Protein AF-A0A7S0BS49-F1 (afdb_monomer_lite)

Radius of gyration: 16.22 Å; chains: 1; bounding box: 36×23×52 Å

Foldseek 3Di:
DVVLLVVLLVCCLPQPPPNPVCLLVQLLCLLVVPDPVSVVSSVSNLVSNCVSQVPPDPDVPDDPSVVSVVVSCVRCVVSVVVVVVVVVVVVVVVVVVVD

Sequence (99 aa):
RPQIAETIKAVVIVDFPERWPGLLQMIVNNLQSGDDSRLRAALIALRVVAKVYEFKMEKDGDVNPRAALNHVVEQVFPKILELNNALEQKLVETRGMDD

Secondary structure (DSSP, 8-state):
-HHHHHHHHHHHHHHTTTT-THHHHHHHHHHTSS-HHHHHHHHHHHHHHHHHHTT----TTS--HHHHHHHHHHHHHHHHHHHHHHHHHHHHHHHTT--

InterPro domains:
  IPR011989 Armadillo-like helical [G3DSA:1.25.10.10] (1-98)
  IPR016024 Armadillo-type fold [SSF48371] (1-83)

Organism: NCBI:txid101924

pLDDT: mean 87.19, std 11.72, range [45.66, 96.06]

Structure (mmCIF, N/CA/C/O backbone):
data_AF-A0A7S0BS49-F1
#
_entry.id   AF-A0A7S0BS49-F1
#
loop_
_atom_site.group_PDB
_atom_site.id
_atom_site.type_symbol
_atom_site.label_atom_id
_atom_site.label_alt_id
_atom_site.label_comp_id
_atom_site.label_asym_id
_atom_site.label_entity_id
_atom_site.label_seq_id
_atom_site.pdbx_PDB_ins_code
_atom_site.Cartn_x
_atom_site.Cartn_y
_atom_site.Cartn_z
_atom_site.occupancy
_atom_site.B_iso_or_equiv
_atom_site.auth_seq_id
_atom_site.auth_comp_id
_atom_site.auth_asym_id
_atom_site.auth_atom_id
_atom_site.pdbx_PDB_model_num
ATOM 1 N N . ARG A 1 1 ? 4.880 -9.127 11.207 1.00 59.81 1 ARG A N 1
ATOM 2 C CA . ARG A 1 1 ? 4.704 -9.677 9.837 1.00 59.81 1 ARG A CA 1
ATOM 3 C C . ARG A 1 1 ? 5.882 -9.303 8.901 1.00 59.81 1 ARG A C 1
ATOM 5 O O . ARG A 1 1 ? 5.623 -8.860 7.787 1.00 59.81 1 ARG A O 1
ATOM 12 N N . PRO A 1 2 ? 7.161 -9.447 9.310 1.00 79.94 2 PRO A N 1
ATOM 13 C CA . PRO A 1 2 ? 8.295 -9.007 8.486 1.00 79.94 2 PRO A CA 1
ATOM 14 C C . PRO A 1 2 ? 8.494 -9.859 7.226 1.00 79.94 2 PRO A C 1
ATOM 16 O O . PRO A 1 2 ? 8.788 -9.309 6.175 1.00 79.94 2 PRO A O 1
ATOM 19 N N . GLN A 1 3 ? 8.242 -11.169 7.294 1.00 87.25 3 GLN A N 1
ATOM 20 C CA . GLN A 1 3 ? 8.412 -12.075 6.153 1.00 87.25 3 GLN A CA 1
ATOM 21 C C . GLN A 1 3 ? 7.477 -11.704 4.997 1.00 87.25 3 GLN A C 1
ATOM 23 O O . GLN A 1 3 ? 7.917 -11.613 3.862 1.00 87.25 3 GLN A O 1
ATOM 28 N N . ILE A 1 4 ? 6.208 -11.404 5.301 1.00 85.38 4 ILE A N 1
ATOM 29 C CA . ILE A 1 4 ? 5.221 -10.971 4.299 1.00 85.38 4 ILE A CA 1
ATOM 30 C C . ILE A 1 4 ? 5.659 -9.664 3.633 1.00 85.38 4 ILE A C 1
ATOM 32 O O . ILE A 1 4 ? 5.582 -9.549 2.416 1.00 85.38 4 ILE A O 1
ATOM 36 N N . ALA A 1 5 ? 6.130 -8.688 4.415 1.00 89.31 5 ALA A N 1
ATOM 37 C CA . ALA A 1 5 ? 6.613 -7.426 3.861 1.00 89.31 5 ALA A CA 1
ATOM 38 C C . ALA A 1 5 ? 7.800 -7.649 2.910 1.00 89.31 5 ALA A C 1
ATOM 40 O O . ALA A 1 5 ? 7.840 -7.049 1.840 1.00 89.31 5 ALA A O 1
ATOM 41 N N . GLU A 1 6 ? 8.711 -8.557 3.260 1.00 91.25 6 GLU A N 1
ATOM 42 C CA . GLU A 1 6 ? 9.899 -8.833 2.453 1.00 91.25 6 GLU A CA 1
ATOM 43 C C . GLU A 1 6 ? 9.591 -9.651 1.197 1.00 91.25 6 GLU A C 1
ATOM 45 O O . GLU A 1 6 ? 10.145 -9.374 0.133 1.00 91.25 6 GLU A O 1
ATOM 50 N N . THR A 1 7 ? 8.627 -10.572 1.268 1.00 91.56 7 THR A N 1
ATOM 51 C CA . THR A 1 7 ? 8.080 -11.237 0.080 1.00 91.56 7 THR A CA 1
ATOM 52 C C . THR A 1 7 ? 7.417 -10.228 -0.856 1.00 91.56 7 THR A C 1
ATOM 54 O O . THR A 1 7 ? 7.724 -10.214 -2.044 1.00 91.56 7 THR A O 1
ATOM 57 N N . ILE A 1 8 ? 6.556 -9.341 -0.339 1.00 91.69 8 ILE A N 1
ATOM 58 C CA . ILE A 1 8 ? 5.909 -8.297 -1.153 1.00 91.69 8 ILE A CA 1
ATOM 59 C C . ILE A 1 8 ? 6.964 -7.389 -1.786 1.00 91.69 8 ILE A C 1
ATOM 61 O O . ILE A 1 8 ? 6.860 -7.058 -2.960 1.00 91.69 8 ILE A O 1
ATOM 65 N N . LYS A 1 9 ? 8.003 -7.017 -1.036 1.00 93.56 9 LYS A N 1
ATOM 66 C CA . LYS A 1 9 ? 9.091 -6.165 -1.523 1.00 93.56 9 LYS A CA 1
ATOM 67 C C . LYS A 1 9 ? 9.814 -6.784 -2.712 1.00 93.56 9 LYS A C 1
ATOM 69 O O . LYS A 1 9 ? 10.049 -6.078 -3.688 1.00 93.56 9 LYS A O 1
ATOM 74 N N . ALA A 1 10 ? 10.133 -8.077 -2.648 1.00 93.44 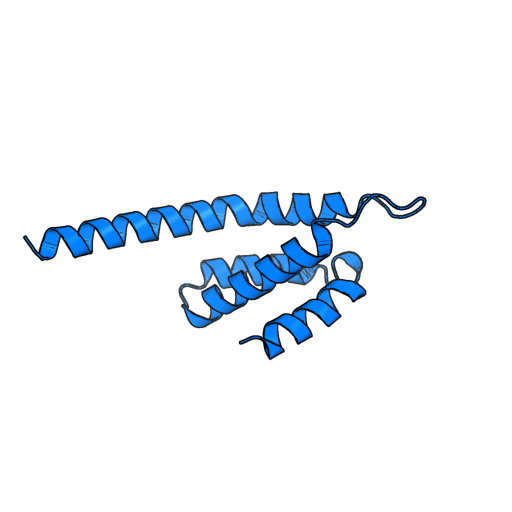10 ALA A N 1
ATOM 75 C CA . ALA A 1 10 ? 10.767 -8.780 -3.760 1.00 93.44 10 ALA A CA 1
ATOM 76 C C . ALA A 1 10 ? 9.912 -8.709 -5.035 1.00 93.44 10 ALA A C 1
ATOM 78 O O . ALA A 1 10 ? 10.435 -8.389 -6.098 1.00 93.44 10 ALA A O 1
ATOM 79 N N . VAL A 1 11 ? 8.597 -8.917 -4.912 1.00 91.56 11 VAL A N 1
ATOM 80 C CA . VAL A 1 11 ? 7.674 -8.846 -6.05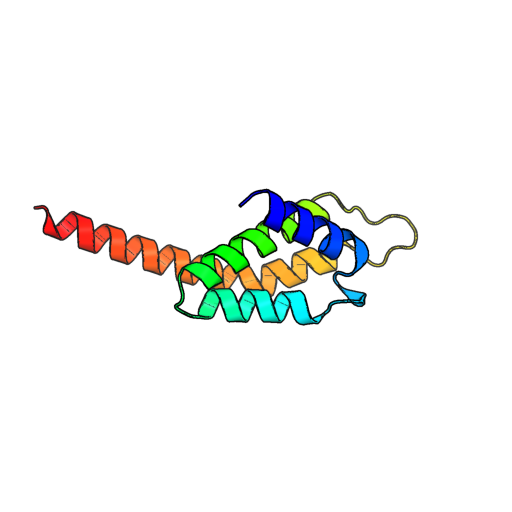5 1.00 91.56 11 VAL A CA 1
ATOM 81 C C . VAL A 1 11 ? 7.522 -7.409 -6.568 1.00 91.56 11 VAL A C 1
ATOM 83 O O . VAL A 1 11 ? 7.623 -7.165 -7.763 1.00 91.56 11 VAL A O 1
ATOM 86 N N . VAL A 1 12 ? 7.358 -6.425 -5.679 1.00 92.38 12 VAL A N 1
ATOM 87 C CA . VAL A 1 12 ? 7.223 -5.002 -6.048 1.00 92.38 12 VAL A CA 1
ATOM 88 C C . VAL A 1 12 ? 8.455 -4.479 -6.790 1.00 92.38 12 VAL A C 1
ATOM 90 O O . VAL A 1 12 ? 8.314 -3.661 -7.691 1.00 92.38 12 VAL A O 1
ATOM 93 N N . ILE A 1 13 ? 9.661 -4.931 -6.435 1.00 91.06 13 ILE A N 1
ATOM 94 C CA . ILE A 1 13 ? 10.894 -4.513 -7.119 1.00 91.06 13 ILE A CA 1
ATOM 95 C C . ILE A 1 13 ? 10.911 -4.959 -8.586 1.00 91.06 13 ILE A C 1
ATOM 97 O O . ILE A 1 13 ? 11.445 -4.226 -9.418 1.00 91.06 13 ILE A O 1
ATOM 101 N N . VAL A 1 14 ? 10.368 -6.144 -8.879 1.00 90.50 14 VAL A N 1
ATOM 102 C CA . VAL A 1 14 ? 10.495 -6.810 -10.184 1.00 90.50 14 VAL A CA 1
ATOM 103 C C . VAL A 1 14 ? 9.281 -6.573 -11.079 1.00 90.50 14 VAL A C 1
ATOM 105 O O . VAL A 1 14 ? 9.445 -6.397 -12.285 1.00 90.50 14 VAL A O 1
ATOM 108 N N . ASP A 1 15 ? 8.077 -6.578 -10.504 1.00 91.50 15 ASP A N 1
ATOM 109 C CA . ASP A 1 15 ? 6.839 -6.677 -11.277 1.00 91.50 15 ASP A CA 1
ATOM 110 C C . ASP A 1 15 ? 5.986 -5.406 -11.263 1.00 91.50 15 ASP A C 1
ATOM 112 O O . ASP A 1 15 ? 5.172 -5.203 -12.162 1.00 91.50 15 ASP A O 1
ATOM 116 N N . PHE A 1 16 ? 6.136 -4.528 -10.274 1.00 90.12 16 PHE A N 1
ATOM 117 C CA . PHE A 1 16 ? 5.376 -3.280 -10.239 1.00 90.12 16 PHE A CA 1
ATOM 118 C C . PHE A 1 16 ? 6.135 -2.159 -10.985 1.00 90.12 16 PHE A C 1
ATOM 120 O O . PHE A 1 16 ? 7.360 -2.113 -10.890 1.00 90.12 16 PHE A O 1
ATOM 127 N N . PRO A 1 17 ? 5.446 -1.215 -11.655 1.00 89.44 17 PRO A N 1
ATOM 128 C CA . PRO A 1 17 ? 4.017 -1.226 -11.982 1.00 89.44 17 PRO A CA 1
ATOM 129 C C . PRO A 1 17 ? 3.635 -1.999 -13.257 1.00 89.44 17 PRO A C 1
ATOM 131 O O . PRO A 1 17 ? 2.468 -2.354 -13.400 1.00 89.44 17 PRO A O 1
ATOM 134 N N . GLU A 1 18 ? 4.560 -2.279 -14.176 1.00 89.00 18 GLU A N 1
ATOM 135 C CA . GLU A 1 18 ? 4.220 -2.705 -15.544 1.00 89.00 18 GLU A CA 1
ATOM 136 C C . GLU A 1 18 ? 3.697 -4.143 -15.628 1.00 89.00 18 GLU A C 1
ATOM 138 O O . GLU A 1 18 ? 2.762 -4.422 -16.378 1.00 89.00 18 GLU A O 1
ATOM 143 N N . ARG A 1 19 ? 4.295 -5.074 -14.876 1.00 90.25 19 ARG A N 1
ATOM 144 C CA . ARG A 1 19 ? 3.927 -6.502 -14.916 1.00 90.25 19 ARG A CA 1
ATOM 145 C C . ARG A 1 19 ? 2.811 -6.843 -13.937 1.00 90.25 19 ARG A C 1
ATOM 147 O O . ARG A 1 19 ? 2.114 -7.836 -14.126 1.00 90.25 19 ARG A O 1
ATOM 154 N N . TRP A 1 20 ? 2.604 -6.006 -12.923 1.00 91.38 20 TRP A N 1
ATOM 155 C CA . TRP A 1 20 ? 1.525 -6.147 -11.954 1.00 91.38 20 TRP A CA 1
ATOM 156 C C . TRP A 1 20 ? 0.724 -4.848 -11.757 1.00 91.38 20 TRP A C 1
ATOM 158 O O . TRP A 1 20 ? 0.652 -4.311 -10.647 1.00 91.38 20 TRP A O 1
ATOM 168 N N . PRO A 1 21 ? 0.035 -4.365 -12.806 1.00 89.44 21 PRO A N 1
ATOM 169 C CA . PRO A 1 21 ? -0.722 -3.112 -12.745 1.00 89.44 21 PRO A CA 1
ATOM 170 C C . PRO A 1 21 ? -1.893 -3.169 -11.750 1.00 89.44 21 PRO A C 1
ATOM 172 O O . PRO A 1 21 ? -2.285 -2.159 -11.169 1.00 89.44 21 PRO A O 1
ATOM 175 N N . GLY A 1 22 ? -2.436 -4.365 -11.495 1.00 94.19 22 GLY A N 1
ATOM 176 C CA . GLY A 1 22 ? -3.554 -4.568 -10.569 1.00 94.19 22 GLY A CA 1
ATOM 177 C C . GLY A 1 22 ? -3.218 -4.361 -9.087 1.00 94.19 22 GLY A C 1
ATOM 178 O O . GLY A 1 22 ? -4.140 -4.260 -8.277 1.00 94.19 22 GLY A O 1
ATOM 179 N N . LEU A 1 23 ? -1.935 -4.277 -8.711 1.00 93.81 23 LEU A N 1
ATOM 180 C CA . LEU A 1 23 ? -1.527 -4.155 -7.308 1.00 93.81 23 LEU A CA 1
ATOM 181 C C . LEU A 1 23 ? -2.135 -2.916 -6.634 1.00 93.81 23 LEU A C 1
ATOM 183 O O . LEU A 1 23 ? -2.642 -3.015 -5.516 1.00 93.81 23 LEU A O 1
ATOM 187 N N . LEU A 1 24 ? -2.131 -1.764 -7.313 1.00 94.81 24 LEU A N 1
ATOM 188 C CA . LEU A 1 24 ? -2.688 -0.524 -6.763 1.00 94.81 24 LEU A CA 1
ATOM 189 C C . LEU A 1 24 ? -4.192 -0.656 -6.498 1.00 94.81 24 LEU A C 1
ATOM 191 O O . LEU A 1 24 ? -4.652 -0.350 -5.399 1.00 94.81 24 LEU A O 1
ATOM 195 N N . GLN A 1 25 ? -4.948 -1.198 -7.455 1.00 95.56 25 GLN A N 1
ATOM 196 C CA . GLN A 1 25 ? -6.382 -1.421 -7.275 1.00 95.56 25 GLN A CA 1
ATOM 197 C C . GLN A 1 25 ? -6.664 -2.381 -6.110 1.00 95.56 25 GLN A C 1
ATOM 199 O O . GLN A 1 25 ? -7.588 -2.157 -5.329 1.00 95.56 25 GLN A O 1
ATOM 204 N N . MET A 1 26 ? -5.853 -3.430 -5.945 1.00 95.94 26 MET A N 1
ATOM 205 C CA . MET A 1 26 ? -5.979 -4.351 -4.811 1.00 95.94 26 MET A CA 1
ATOM 206 C C . MET A 1 26 ? -5.709 -3.662 -3.469 1.00 95.94 26 MET A C 1
ATOM 208 O O . MET A 1 26 ? -6.418 -3.930 -2.498 1.00 95.94 26 MET A O 1
ATOM 212 N N . ILE A 1 27 ? -4.707 -2.779 -3.401 1.00 96.06 27 ILE A N 1
ATOM 213 C CA . ILE A 1 27 ? -4.425 -1.977 -2.203 1.00 96.06 27 ILE A CA 1
ATOM 214 C C . ILE A 1 27 ? -5.639 -1.104 -1.871 1.00 96.06 27 ILE A C 1
ATOM 216 O O . ILE A 1 27 ? -6.122 -1.167 -0.742 1.00 96.06 27 ILE A O 1
ATOM 220 N N . VAL A 1 28 ? -6.174 -0.363 -2.847 1.00 95.75 28 VAL A N 1
ATOM 221 C CA . VAL A 1 28 ? -7.352 0.505 -2.662 1.00 95.75 28 VAL A CA 1
ATOM 222 C C . VAL A 1 28 ? -8.560 -0.294 -2.163 1.00 95.75 28 VAL A C 1
ATOM 224 O O . VAL A 1 28 ? -9.142 0.051 -1.135 1.00 95.75 28 VAL A O 1
ATOM 227 N N . ASN A 1 29 ? -8.879 -1.416 -2.812 1.00 96.00 29 ASN A N 1
ATOM 228 C CA . ASN A 1 29 ? -10.005 -2.266 -2.416 1.00 96.00 29 ASN A CA 1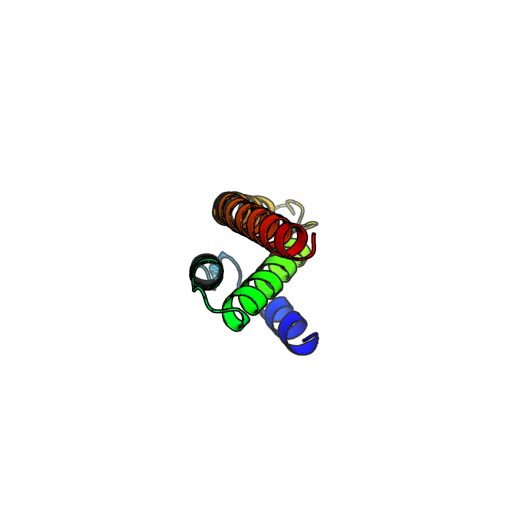
ATOM 229 C C . ASN A 1 29 ? -9.850 -2.797 -0.982 1.00 96.00 29 ASN A C 1
ATOM 231 O O . ASN A 1 29 ? -10.820 -2.871 -0.230 1.00 96.00 29 ASN A O 1
ATOM 235 N N . ASN A 1 30 ? -8.630 -3.164 -0.582 1.00 96.06 30 ASN A N 1
ATOM 236 C CA . ASN A 1 30 ? -8.373 -3.675 0.761 1.00 96.06 30 ASN A CA 1
ATOM 237 C C . ASN A 1 30 ? -8.422 -2.576 1.834 1.00 96.06 30 ASN A C 1
ATOM 239 O O . ASN A 1 30 ? -8.885 -2.856 2.941 1.00 96.06 30 ASN A O 1
ATOM 243 N N . LEU A 1 31 ? -8.017 -1.338 1.521 1.00 95.12 31 LEU A N 1
ATOM 244 C CA . LEU A 1 31 ? -8.179 -0.189 2.426 1.00 95.12 31 LEU A CA 1
ATOM 245 C C . LEU A 1 31 ? -9.654 0.094 2.730 1.00 95.12 31 LEU A C 1
ATOM 247 O O . LEU A 1 31 ? -9.992 0.454 3.852 1.00 95.12 31 LEU A O 1
ATOM 251 N N . GLN A 1 32 ? -10.530 -0.106 1.746 1.00 93.12 32 GLN A N 1
ATOM 252 C CA . GLN A 1 32 ? -11.970 0.150 1.858 1.00 93.12 32 GLN A CA 1
ATOM 253 C C . GLN A 1 32 ? -12.784 -1.080 2.285 1.00 93.12 32 GLN A C 1
ATOM 255 O O . GLN A 1 32 ? -14.007 -1.024 2.347 1.00 93.12 32 GLN A O 1
ATOM 260 N N . SER A 1 33 ? -12.126 -2.203 2.571 1.00 93.19 33 SER A N 1
ATOM 261 C CA . SER A 1 33 ? -12.806 -3.487 2.771 1.00 93.19 33 SER A CA 1
ATOM 262 C C . SER A 1 33 ? -13.638 -3.592 4.054 1.00 93.19 33 SER A C 1
ATOM 264 O O . SER A 1 33 ? -14.421 -4.530 4.176 1.00 93.19 33 SER A O 1
ATOM 266 N N . GLY A 1 34 ? -13.439 -2.693 5.024 1.00 89.12 34 GLY A N 1
ATOM 267 C CA . GLY A 1 34 ? -14.050 -2.785 6.356 1.00 89.12 34 GLY A CA 1
ATOM 268 C C . GLY A 1 34 ? -13.511 -3.930 7.227 1.00 89.12 34 GLY A C 1
ATOM 269 O O . GLY A 1 34 ? -13.968 -4.096 8.353 1.00 89.12 34 GLY A O 1
ATOM 270 N N . ASP A 1 35 ? -12.540 -4.706 6.734 1.00 94.31 35 ASP A N 1
ATOM 271 C CA . ASP A 1 35 ? -11.886 -5.794 7.462 1.00 94.31 35 ASP A CA 1
ATOM 272 C C . ASP A 1 35 ? -10.499 -5.353 7.948 1.00 94.31 35 ASP A C 1
ATOM 274 O O . ASP A 1 35 ? -9.617 -5.013 7.154 1.00 94.31 35 ASP A O 1
ATOM 278 N N . ASP A 1 36 ? -10.272 -5.405 9.260 1.00 91.88 36 ASP A N 1
ATOM 279 C CA . ASP A 1 36 ? -9.019 -4.953 9.866 1.00 91.88 36 ASP A CA 1
ATOM 280 C C . ASP A 1 36 ? -7.777 -5.709 9.365 1.00 91.88 36 ASP A C 1
ATOM 282 O O . ASP A 1 36 ? -6.666 -5.167 9.336 1.00 91.88 36 ASP A O 1
ATOM 286 N N . SER A 1 37 ? -7.909 -6.994 9.024 1.00 93.62 37 SER A N 1
ATOM 287 C CA . SER A 1 37 ? -6.781 -7.798 8.549 1.00 93.62 37 SER A CA 1
ATOM 288 C C . SER A 1 37 ? -6.374 -7.388 7.137 1.00 93.62 37 SER A C 1
ATOM 290 O O . SER A 1 37 ? -5.174 -7.248 6.864 1.00 93.62 37 SER A O 1
ATOM 292 N N . ARG A 1 38 ? -7.361 -7.142 6.268 1.00 95.19 38 ARG A N 1
ATOM 293 C CA . ARG A 1 38 ? -7.181 -6.627 4.906 1.00 95.19 38 ARG A CA 1
ATOM 294 C C . ARG A 1 38 ? -6.672 -5.193 4.913 1.00 95.19 38 ARG A C 1
ATOM 296 O O . ARG A 1 38 ? -5.714 -4.909 4.197 1.00 95.19 38 ARG A O 1
ATOM 303 N N . LEU A 1 39 ? -7.206 -4.337 5.783 1.00 94.62 39 LEU A N 1
ATOM 304 C CA . LEU A 1 39 ? -6.701 -2.982 5.999 1.00 94.62 39 LEU A CA 1
ATOM 305 C C . LEU A 1 39 ? -5.214 -3.011 6.381 1.00 94.62 39 LEU A C 1
ATOM 307 O O . LEU A 1 39 ? -4.382 -2.374 5.735 1.00 94.62 39 LEU A O 1
ATOM 311 N N . ARG A 1 40 ? -4.842 -3.826 7.379 1.00 93.38 40 ARG A N 1
ATOM 312 C CA . ARG A 1 40 ? -3.436 -3.995 7.788 1.00 93.38 40 ARG A CA 1
ATOM 313 C C . ARG A 1 40 ? -2.555 -4.519 6.655 1.00 93.38 40 ARG A C 1
ATOM 315 O O . ARG A 1 40 ? -1.421 -4.066 6.513 1.00 93.38 40 ARG A O 1
ATOM 322 N N . ALA A 1 41 ? -3.040 -5.471 5.859 1.00 94.50 41 ALA A N 1
ATOM 323 C CA . ALA A 1 41 ? -2.299 -5.990 4.711 1.00 94.50 41 ALA A CA 1
ATOM 324 C C . ALA A 1 41 ? -2.066 -4.908 3.643 1.00 94.50 41 ALA A C 1
ATOM 326 O O . ALA A 1 41 ? -0.943 -4.775 3.155 1.00 94.50 41 ALA A O 1
ATOM 327 N N . ALA A 1 42 ? -3.085 -4.099 3.342 1.00 95.50 42 ALA A N 1
ATOM 328 C CA . ALA A 1 42 ? -2.987 -2.989 2.400 1.00 95.50 42 ALA A CA 1
ATOM 329 C C . ALA A 1 42 ? -1.973 -1.936 2.856 1.00 95.50 42 ALA A C 1
ATOM 331 O O . ALA A 1 42 ? -1.126 -1.523 2.070 1.00 95.50 42 ALA A O 1
ATOM 332 N N . LEU A 1 43 ? -1.997 -1.561 4.139 1.00 95.19 43 LEU A N 1
ATOM 333 C CA . LEU A 1 43 ? -1.046 -0.604 4.711 1.00 95.19 43 LEU A CA 1
ATOM 334 C C . LEU A 1 43 ? 0.400 -1.127 4.670 1.00 95.19 43 LEU A C 1
ATOM 336 O O . LEU A 1 43 ? 1.323 -0.367 4.375 1.00 95.19 43 LEU A O 1
ATOM 340 N N . ILE A 1 44 ? 0.613 -2.427 4.913 1.00 95.38 44 ILE A N 1
ATOM 341 C CA . ILE A 1 44 ? 1.939 -3.052 4.771 1.00 95.38 44 ILE A CA 1
ATOM 342 C C . ILE A 1 44 ? 2.411 -2.990 3.315 1.00 95.38 44 ILE A C 1
ATOM 344 O O . ILE A 1 44 ? 3.540 -2.567 3.068 1.00 95.38 44 ILE A O 1
ATOM 348 N N . ALA A 1 45 ? 1.563 -3.384 2.361 1.00 95.62 45 ALA A N 1
ATOM 349 C CA . ALA A 1 45 ? 1.902 -3.358 0.941 1.00 95.62 45 ALA A CA 1
ATOM 350 C C . ALA A 1 45 ? 2.205 -1.931 0.459 1.00 95.62 45 ALA A C 1
ATOM 352 O O . ALA A 1 45 ? 3.228 -1.704 -0.182 1.00 95.62 45 ALA A O 1
ATOM 353 N N . LEU A 1 46 ? 1.379 -0.958 0.849 1.00 95.75 46 LEU A N 1
ATOM 354 C CA . LEU A 1 46 ? 1.581 0.450 0.526 1.00 95.75 46 LEU A CA 1
ATOM 355 C C . LEU A 1 46 ? 2.907 0.983 1.078 1.00 95.75 46 LEU A C 1
ATOM 357 O O . LEU A 1 46 ? 3.656 1.637 0.355 1.00 95.75 46 LEU A O 1
ATOM 361 N N . ARG A 1 47 ? 3.240 0.664 2.336 1.00 95.00 47 ARG A N 1
ATOM 362 C CA . ARG A 1 47 ? 4.529 1.038 2.936 1.00 95.00 47 ARG A CA 1
ATOM 363 C C . ARG A 1 47 ? 5.703 0.454 2.153 1.00 95.00 47 ARG A C 1
ATOM 365 O O . ARG A 1 47 ? 6.714 1.130 1.983 1.00 95.00 47 ARG A O 1
ATOM 372 N N . VAL A 1 48 ? 5.589 -0.795 1.707 1.00 94.94 48 VAL A N 1
ATOM 373 C CA . VAL A 1 48 ? 6.624 -1.449 0.896 1.00 94.94 48 VAL A CA 1
ATOM 374 C C . VAL A 1 48 ? 6.784 -0.746 -0.452 1.00 94.94 48 VAL A C 1
ATOM 376 O O . VAL A 1 48 ? 7.912 -0.422 -0.811 1.00 94.94 48 VAL A O 1
ATOM 379 N N . VAL A 1 49 ? 5.685 -0.446 -1.153 1.00 94.00 49 VAL A N 1
ATOM 380 C CA . VAL A 1 49 ? 5.715 0.310 -2.419 1.00 94.00 49 VAL A CA 1
ATOM 381 C C . VAL A 1 49 ? 6.383 1.666 -2.219 1.00 94.00 49 VAL A C 1
ATOM 383 O O . VAL A 1 49 ? 7.343 1.979 -2.919 1.00 94.00 49 VAL A O 1
ATOM 386 N N . ALA A 1 50 ? 5.964 2.431 -1.209 1.00 92.88 50 ALA A N 1
ATOM 387 C CA . ALA A 1 50 ? 6.581 3.716 -0.898 1.00 92.88 50 ALA A CA 1
ATOM 388 C C . ALA A 1 50 ? 8.093 3.575 -0.666 1.00 92.88 50 ALA A C 1
ATOM 390 O O . ALA A 1 50 ? 8.872 4.310 -1.262 1.00 92.88 50 ALA A O 1
ATOM 391 N N . LYS A 1 51 ? 8.525 2.579 0.119 1.00 92.31 51 LYS A N 1
ATOM 392 C CA . LYS A 1 51 ? 9.947 2.359 0.423 1.00 92.31 51 LYS A CA 1
ATOM 393 C C . LYS A 1 51 ? 10.770 1.934 -0.794 1.00 92.31 51 LYS A C 1
ATOM 395 O O . LYS A 1 51 ? 11.917 2.339 -0.920 1.00 92.31 51 LYS A O 1
ATOM 400 N N . VAL A 1 52 ? 10.209 1.120 -1.689 1.00 91.50 52 VAL A N 1
ATOM 401 C CA . VAL A 1 52 ? 10.909 0.688 -2.911 1.00 91.50 52 VAL A CA 1
ATOM 402 C C . VAL A 1 52 ? 11.101 1.855 -3.881 1.00 91.50 52 VAL A C 1
ATOM 404 O O . VAL A 1 52 ? 12.114 1.897 -4.576 1.00 91.50 52 VAL A O 1
ATOM 407 N N . TYR A 1 53 ? 10.157 2.798 -3.928 1.00 89.38 53 TYR A N 1
ATOM 408 C CA . TYR A 1 53 ? 10.156 3.888 -4.906 1.00 89.38 53 TYR A CA 1
ATOM 409 C C . TYR A 1 53 ? 10.656 5.235 -4.363 1.00 89.38 53 TYR A C 1
ATOM 411 O O . TYR A 1 53 ? 10.938 6.119 -5.167 1.00 89.38 53 TYR A O 1
ATOM 419 N N . GLU A 1 54 ? 10.829 5.402 -3.044 1.00 85.81 54 GLU A N 1
ATOM 420 C CA . GLU A 1 54 ? 11.213 6.685 -2.418 1.00 85.81 54 GLU A CA 1
ATOM 421 C C . GLU A 1 54 ? 12.508 7.289 -3.009 1.00 85.81 54 GLU A C 1
ATOM 423 O O . GLU A 1 54 ? 12.623 8.511 -3.134 1.00 85.81 54 GLU A O 1
ATOM 428 N N . PHE A 1 55 ? 13.453 6.431 -3.423 1.00 81.12 55 PHE A N 1
ATOM 429 C CA . PHE A 1 55 ? 14.760 6.810 -3.974 1.00 81.12 55 PHE A CA 1
ATOM 430 C C . PHE A 1 55 ? 14.997 6.328 -5.410 1.00 81.12 55 PHE A C 1
ATOM 432 O O . PHE A 1 55 ? 16.118 6.449 -5.905 1.00 81.12 55 PHE A O 1
ATOM 439 N N . LYS A 1 56 ? 13.985 5.783 -6.103 1.00 78.81 56 LYS A N 1
ATOM 440 C CA . LYS A 1 56 ? 14.138 5.503 -7.536 1.00 78.81 56 LYS A CA 1
ATOM 441 C C . LYS A 1 56 ? 14.214 6.849 -8.269 1.00 78.81 56 LYS A C 1
ATOM 443 O O . LYS A 1 56 ? 13.206 7.528 -8.447 1.00 78.81 56 LYS A O 1
ATOM 448 N N . MET A 1 57 ? 15.432 7.266 -8.610 1.00 63.56 57 MET A N 1
ATOM 449 C CA . MET A 1 57 ? 15.692 8.416 -9.476 1.00 63.56 57 MET A CA 1
ATOM 450 C C . MET A 1 57 ? 15.469 8.011 -10.934 1.00 63.56 57 MET A C 1
ATOM 452 O O . MET A 1 57 ? 15.591 6.832 -11.266 1.00 63.56 57 MET A O 1
ATOM 456 N N . GLU A 1 58 ? 15.158 8.984 -11.789 1.00 62.50 58 GLU A N 1
ATOM 457 C CA . GLU A 1 58 ? 15.230 8.818 -13.242 1.00 62.50 58 GLU A CA 1
ATOM 458 C C . GLU A 1 58 ? 16.661 8.385 -13.593 1.00 62.50 58 GLU A C 1
ATOM 460 O O . GLU A 1 58 ? 17.596 9.182 -13.546 1.00 62.50 58 GLU A O 1
ATOM 465 N N . LYS A 1 59 ? 16.867 7.088 -13.834 1.00 56.62 59 LYS A N 1
ATOM 466 C CA . LYS A 1 59 ? 18.083 6.608 -14.489 1.00 56.62 59 LYS A CA 1
ATOM 467 C C . LYS A 1 59 ? 17.906 6.847 -15.980 1.00 56.62 59 LYS A C 1
ATOM 469 O O . LYS A 1 59 ? 16.812 6.623 -16.490 1.00 56.62 59 LYS A O 1
ATOM 474 N N . ASP A 1 60 ? 18.966 7.268 -16.666 1.00 45.66 60 ASP A N 1
ATOM 475 C CA . ASP A 1 60 ? 18.945 7.463 -18.119 1.00 45.66 60 ASP A CA 1
ATOM 476 C C . ASP A 1 60 ? 18.339 6.236 -18.823 1.00 45.66 60 ASP A C 1
ATOM 478 O O . ASP A 1 60 ? 18.892 5.137 -18.771 1.00 45.66 60 ASP A O 1
ATOM 482 N N . GLY A 1 61 ? 17.171 6.434 -19.443 1.00 57.97 61 GLY A N 1
ATOM 483 C CA . GLY A 1 61 ? 16.407 5.404 -20.156 1.00 57.97 61 GLY A CA 1
ATOM 484 C C . GLY A 1 61 ? 15.184 4.832 -19.423 1.00 57.97 61 GLY A C 1
ATOM 485 O O . GLY A 1 61 ? 14.328 4.257 -20.092 1.00 57.97 61 GLY A O 1
ATOM 486 N N . ASP A 1 62 ? 15.046 5.017 -18.105 1.00 61.59 62 ASP A N 1
ATOM 487 C CA . ASP A 1 62 ? 13.846 4.616 -17.353 1.00 61.59 62 ASP A CA 1
ATOM 488 C C . ASP A 1 62 ? 12.791 5.732 -17.396 1.00 61.59 62 ASP A C 1
ATOM 490 O O . ASP A 1 62 ? 13.029 6.864 -16.967 1.00 61.59 62 ASP A O 1
ATOM 494 N N . VAL A 1 63 ? 11.591 5.410 -17.884 1.00 60.81 63 VAL A N 1
ATOM 495 C CA . VAL A 1 63 ? 10.457 6.342 -17.907 1.00 60.81 63 VAL A CA 1
ATOM 496 C C . VAL A 1 63 ? 9.992 6.589 -16.470 1.00 60.81 63 VAL A C 1
ATOM 498 O O . VAL A 1 63 ? 9.310 5.759 -15.881 1.00 60.81 63 VAL A O 1
ATOM 501 N N . ASN A 1 64 ? 10.399 7.731 -15.910 1.00 70.81 64 ASN A N 1
ATOM 502 C CA . ASN A 1 64 ? 9.935 8.342 -14.660 1.00 70.81 64 ASN A CA 1
ATOM 503 C C . ASN A 1 64 ? 9.432 7.344 -13.591 1.00 70.81 64 ASN A C 1
ATOM 505 O O . ASN A 1 64 ? 8.230 7.263 -13.322 1.00 70.81 64 ASN A O 1
ATOM 509 N N . PRO A 1 65 ? 10.331 6.612 -12.909 1.00 68.81 65 PRO A N 1
ATOM 510 C CA . PRO A 1 65 ? 9.934 5.677 -11.858 1.00 68.81 65 PRO A CA 1
ATOM 511 C C . PRO A 1 65 ? 9.214 6.374 -10.690 1.00 68.81 65 PRO A C 1
ATOM 513 O O . PRO A 1 65 ? 8.431 5.747 -9.976 1.00 68.81 65 PRO A O 1
ATOM 516 N N . ARG A 1 66 ? 9.408 7.686 -10.514 1.00 77.94 66 ARG A N 1
ATOM 517 C CA . ARG A 1 66 ? 8.672 8.493 -9.534 1.00 77.94 66 ARG A CA 1
ATOM 518 C C . ARG A 1 66 ? 7.205 8.706 -9.931 1.00 77.94 66 ARG A C 1
ATOM 520 O O . ARG A 1 66 ? 6.373 8.842 -9.036 1.00 77.94 66 ARG A O 1
ATOM 527 N N . ALA A 1 67 ? 6.853 8.651 -11.217 1.00 84.00 67 ALA A N 1
ATOM 528 C CA . ALA A 1 67 ? 5.467 8.738 -11.678 1.00 84.00 67 ALA A CA 1
ATOM 529 C C . ALA A 1 67 ? 4.602 7.603 -11.113 1.00 84.00 67 ALA A C 1
ATOM 531 O O . ALA A 1 67 ? 3.469 7.848 -10.706 1.00 84.00 67 ALA A O 1
ATOM 532 N N . ALA A 1 68 ? 5.151 6.389 -10.998 1.00 86.19 68 ALA A N 1
ATOM 533 C CA . ALA A 1 68 ? 4.450 5.260 -10.389 1.00 86.19 68 ALA A CA 1
ATOM 534 C C . ALA A 1 68 ? 4.093 5.538 -8.920 1.00 86.19 68 ALA A C 1
ATOM 536 O O . ALA A 1 68 ? 2.964 5.298 -8.495 1.00 86.19 68 ALA A O 1
ATOM 537 N N . LEU A 1 69 ? 5.034 6.093 -8.147 1.00 89.69 69 LEU A N 1
ATOM 538 C CA . LEU A 1 69 ? 4.779 6.468 -6.756 1.00 89.69 69 LEU A CA 1
ATOM 539 C C . LEU A 1 69 ? 3.784 7.626 -6.653 1.00 89.69 69 LEU A C 1
ATOM 541 O O . LEU A 1 69 ? 2.887 7.567 -5.818 1.00 89.69 69 LEU A O 1
ATOM 545 N N . ASN A 1 70 ? 3.908 8.646 -7.505 1.00 90.62 70 ASN A N 1
ATOM 546 C CA . ASN A 1 70 ? 2.965 9.765 -7.536 1.00 90.62 70 ASN A CA 1
ATOM 547 C C . ASN A 1 70 ? 1.539 9.271 -7.804 1.00 90.62 70 ASN A C 1
ATOM 549 O O . ASN A 1 70 ? 0.625 9.622 -7.064 1.00 90.62 70 ASN A O 1
ATOM 553 N N . HIS A 1 71 ? 1.367 8.373 -8.776 1.00 90.94 71 HIS A N 1
ATOM 554 C CA . HIS A 1 71 ? 0.070 7.781 -9.086 1.00 90.94 71 HIS A CA 1
ATOM 555 C C . HIS A 1 71 ? -0.514 6.987 -7.907 1.00 90.94 71 HIS A C 1
ATOM 557 O O . HIS A 1 71 ? -1.704 7.082 -7.604 1.00 90.94 71 HIS A O 1
ATOM 563 N N . VAL A 1 72 ? 0.326 6.233 -7.189 1.00 93.31 72 VAL A N 1
ATOM 564 C CA . VAL A 1 72 ? -0.083 5.547 -5.954 1.00 93.31 72 VAL A CA 1
ATOM 565 C C . VAL A 1 72 ? -0.527 6.559 -4.894 1.00 93.31 72 VAL A C 1
ATOM 567 O O . VAL A 1 72 ? -1.567 6.369 -4.268 1.00 93.31 72 VAL A O 1
ATOM 570 N N . VAL A 1 73 ? 0.226 7.641 -4.686 1.00 93.94 73 VAL A N 1
ATOM 571 C CA . VAL A 1 73 ? -0.109 8.678 -3.697 1.00 93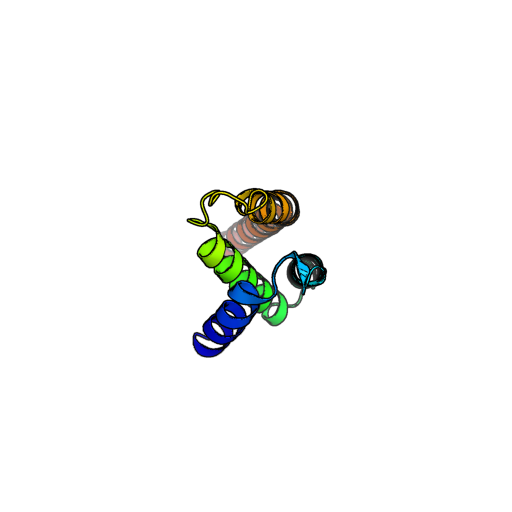.94 73 VAL A CA 1
ATOM 572 C C . VAL A 1 73 ? -1.442 9.346 -4.030 1.00 93.94 73 VAL A C 1
ATOM 574 O O . VAL A 1 73 ? -2.287 9.453 -3.145 1.00 93.94 73 VAL A O 1
ATOM 577 N N . GLU A 1 74 ? -1.667 9.729 -5.285 1.00 94.75 74 GLU A N 1
ATOM 578 C CA . GLU A 1 74 ? -2.911 10.369 -5.734 1.00 94.75 74 GLU A CA 1
ATOM 579 C C . GLU A 1 74 ? -4.151 9.520 -5.428 1.00 94.75 74 GLU A C 1
ATOM 581 O O . GLU A 1 74 ? -5.158 10.039 -4.948 1.00 94.75 74 GLU A O 1
ATOM 586 N N . GLN A 1 75 ? -4.070 8.207 -5.651 1.00 94.56 75 GLN A N 1
ATOM 587 C CA . GLN A 1 75 ? -5.192 7.294 -5.426 1.00 94.56 75 GLN A CA 1
ATOM 588 C C . GLN A 1 75 ? -5.411 6.970 -3.945 1.00 94.56 75 GLN A C 1
ATOM 590 O O . GLN A 1 75 ? -6.542 6.772 -3.496 1.00 94.56 75 GLN A O 1
ATOM 595 N N . VAL A 1 76 ? -4.328 6.870 -3.173 1.00 95.62 76 VAL A N 1
ATOM 596 C CA . VAL A 1 76 ? -4.379 6.269 -1.836 1.00 95.62 76 VAL A CA 1
ATOM 597 C C . VAL A 1 76 ? -4.428 7.315 -0.722 1.00 95.62 76 VAL A C 1
ATOM 599 O O . VAL A 1 76 ? -5.045 7.071 0.318 1.00 95.62 76 VAL A O 1
ATOM 602 N N . PHE A 1 77 ? -3.835 8.495 -0.926 1.00 95.25 77 PHE A N 1
ATOM 603 C CA . PHE A 1 77 ? -3.763 9.540 0.097 1.00 95.25 77 PHE A CA 1
ATOM 604 C C . PHE A 1 77 ? -5.141 10.002 0.599 1.00 95.25 77 PHE A C 1
ATOM 606 O O . PHE A 1 77 ? -5.330 10.011 1.819 1.00 95.25 77 PHE A O 1
ATOM 613 N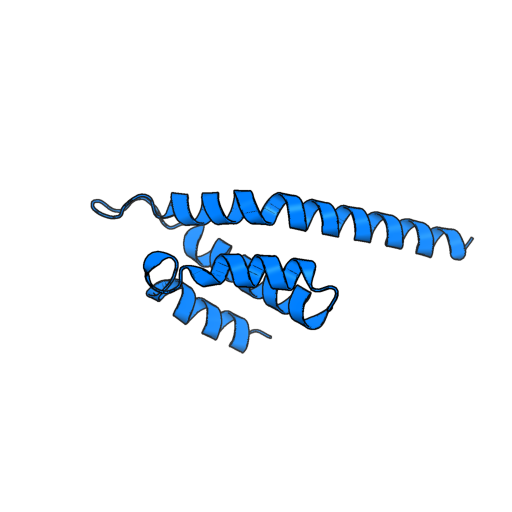 N . PRO A 1 78 ? -6.142 10.288 -0.264 1.00 95.00 78 PRO A N 1
ATOM 614 C CA . PRO A 1 78 ? -7.474 10.670 0.207 1.00 95.00 78 PRO A CA 1
ATOM 615 C C . PRO A 1 78 ? -8.110 9.598 1.101 1.00 95.00 78 PRO A C 1
ATOM 617 O O . PRO A 1 78 ? -8.758 9.914 2.093 1.00 95.00 78 PRO A O 1
ATOM 620 N N . LYS A 1 79 ? -7.870 8.316 0.797 1.00 92.75 79 LYS A N 1
ATOM 621 C CA . LYS A 1 79 ? -8.421 7.186 1.559 1.00 92.75 79 LYS A CA 1
ATOM 622 C C . LYS A 1 79 ? -7.757 7.000 2.909 1.00 92.75 79 LYS A C 1
ATOM 624 O O . LYS A 1 79 ? -8.445 6.718 3.884 1.00 92.75 79 LYS A O 1
ATOM 629 N N . ILE A 1 80 ? -6.446 7.204 2.997 1.00 93.62 80 ILE A N 1
ATOM 630 C CA . ILE A 1 80 ? -5.767 7.224 4.297 1.00 93.62 80 ILE A CA 1
ATOM 631 C C . ILE A 1 80 ? -6.269 8.390 5.144 1.00 93.62 80 ILE A C 1
ATOM 633 O O . ILE A 1 80 ? -6.497 8.203 6.335 1.00 93.62 80 ILE A O 1
ATOM 637 N N . LEU A 1 81 ? -6.463 9.567 4.546 1.00 94.75 81 LEU A N 1
ATOM 638 C CA . LEU A 1 81 ? -6.974 10.732 5.262 1.00 94.75 81 LEU A CA 1
ATOM 639 C C . LEU A 1 81 ? -8.385 10.481 5.815 1.00 94.75 81 LEU A C 1
ATOM 641 O O . LEU A 1 81 ? -8.627 10.725 6.993 1.00 94.75 81 LEU A O 1
ATOM 645 N N . GLU A 1 82 ? -9.288 9.927 4.998 1.00 93.12 82 GLU A N 1
ATOM 646 C CA . GLU A 1 82 ? -10.627 9.498 5.430 1.00 93.12 82 GLU A CA 1
ATOM 647 C C . GLU A 1 82 ? -10.553 8.512 6.612 1.00 93.12 82 GLU A C 1
ATOM 649 O O . GLU A 1 82 ? -11.239 8.696 7.619 1.00 93.12 82 GLU A O 1
ATOM 654 N N . LEU A 1 83 ? -9.685 7.495 6.524 1.00 91.81 83 LEU A N 1
ATOM 655 C CA . LEU A 1 83 ? -9.482 6.511 7.593 1.00 91.81 83 LEU A CA 1
ATOM 656 C C . LEU A 1 83 ? -8.938 7.149 8.877 1.00 91.81 83 LEU A C 1
ATOM 658 O O . LEU A 1 83 ? -9.411 6.822 9.963 1.00 91.81 83 LEU A O 1
ATOM 662 N N . ASN A 1 84 ? -7.962 8.050 8.764 1.00 92.56 84 ASN A N 1
ATOM 663 C CA . ASN A 1 84 ? -7.377 8.736 9.912 1.00 92.56 84 ASN A CA 1
ATOM 664 C C . ASN A 1 84 ? -8.423 9.594 10.635 1.00 92.56 84 ASN A C 1
ATOM 666 O O . ASN A 1 84 ? -8.586 9.460 11.844 1.00 92.56 84 ASN A O 1
ATOM 670 N N . ASN A 1 85 ? -9.200 10.385 9.893 1.00 94.31 85 ASN A N 1
ATOM 671 C CA . ASN A 1 85 ? -10.260 11.218 10.463 1.00 94.31 85 ASN A CA 1
ATOM 672 C C . ASN A 1 85 ? -11.330 10.372 11.177 1.00 94.31 85 ASN A C 1
ATOM 674 O O . ASN A 1 85 ? -11.789 10.728 12.261 1.00 94.31 85 ASN A O 1
ATOM 678 N N . ALA A 1 86 ? -11.709 9.224 10.604 1.00 90.00 86 ALA A N 1
ATOM 679 C CA . ALA A 1 86 ? -12.661 8.308 11.233 1.00 90.00 86 ALA A CA 1
ATOM 680 C C . ALA A 1 86 ? -12.111 7.676 12.526 1.00 90.00 86 ALA A C 1
ATOM 682 O O . ALA A 1 86 ? -12.859 7.446 13.477 1.00 90.00 86 ALA A O 1
ATOM 683 N N . LEU A 1 87 ? -10.807 7.382 12.576 1.00 88.81 87 LEU A N 1
ATOM 684 C CA . LEU A 1 87 ? -10.150 6.887 13.788 1.00 88.81 87 LEU A CA 1
ATOM 685 C C . LEU A 1 87 ? -10.077 7.968 14.868 1.00 88.81 87 LEU A C 1
ATOM 687 O O . LEU A 1 87 ? -10.351 7.678 16.029 1.00 88.81 87 LEU A O 1
ATOM 691 N N . GLU A 1 88 ? -9.757 9.205 14.494 1.00 92.69 88 GLU A N 1
ATOM 692 C CA . GLU A 1 88 ? -9.741 10.343 15.416 1.00 92.69 88 GLU A CA 1
ATOM 693 C C . GLU A 1 88 ? -11.114 10.573 16.056 1.00 92.69 88 GLU A C 1
ATOM 695 O O . GLU A 1 88 ? -11.197 10.702 17.277 1.00 92.69 88 GLU A O 1
ATOM 700 N N . GLN A 1 89 ? -12.197 10.527 15.273 1.00 92.00 89 GLN A N 1
ATOM 701 C CA . GLN A 1 89 ? -13.565 10.643 15.794 1.00 92.00 89 GLN A CA 1
ATOM 702 C C . GLN A 1 89 ? -13.887 9.551 16.823 1.00 92.00 89 GLN A C 1
ATOM 704 O O . GLN A 1 89 ? -14.302 9.858 17.939 1.00 92.00 89 GLN A O 1
ATOM 709 N N . LYS A 1 90 ? -13.597 8.284 16.501 1.00 89.06 90 LYS A N 1
ATOM 710 C CA . LYS A 1 90 ? -13.814 7.157 17.427 1.00 89.06 90 LYS A CA 1
ATOM 711 C C . LYS A 1 90 ? -13.002 7.281 18.717 1.00 89.06 90 LYS A C 1
ATOM 713 O O . LYS A 1 90 ? -13.472 6.899 19.789 1.00 89.06 90 LYS A O 1
ATOM 718 N N . LEU A 1 91 ? -11.773 7.793 18.630 1.00 89.69 91 LEU A N 1
ATOM 719 C CA . LEU A 1 91 ? -10.921 8.014 19.801 1.00 89.69 91 LEU A CA 1
ATOM 720 C C . LEU A 1 91 ? -11.481 9.106 20.721 1.00 89.69 91 LEU A C 1
ATOM 722 O O . LEU A 1 91 ? -11.391 8.964 21.939 1.00 89.69 91 LEU A O 1
ATOM 726 N N . VAL A 1 92 ? -12.058 10.171 20.158 1.00 91.19 92 VAL A N 1
ATOM 727 C CA . VAL A 1 92 ? -12.721 11.234 20.931 1.00 91.19 92 VAL A CA 1
ATOM 728 C C . VAL A 1 92 ? -13.968 10.697 21.633 1.00 91.19 92 VAL A C 1
ATOM 730 O O . VAL A 1 92 ? -14.121 10.915 22.831 1.00 91.19 92 VAL A O 1
ATOM 733 N N . GLU A 1 93 ? -14.811 9.943 20.926 1.00 88.75 93 GLU A N 1
ATOM 734 C CA . GLU A 1 93 ? -16.018 9.322 21.492 1.00 88.75 93 GLU A CA 1
ATOM 735 C C . GLU A 1 93 ? -15.692 8.370 22.648 1.00 88.75 93 GLU A C 1
ATOM 737 O O . GLU A 1 93 ? -16.328 8.427 23.696 1.00 88.75 93 GLU A O 1
ATOM 742 N N . THR A 1 94 ? -14.658 7.537 22.486 1.00 84.38 94 THR A N 1
ATOM 743 C CA . THR A 1 94 ? -14.240 6.584 23.525 1.00 84.38 94 THR A CA 1
ATOM 744 C C . THR A 1 94 ? -13.732 7.305 24.776 1.00 84.38 94 THR A C 1
ATOM 746 O O . THR A 1 94 ? -14.044 6.891 25.883 1.00 84.38 94 THR A O 1
ATOM 749 N N . ARG A 1 95 ? -12.983 8.406 24.619 1.00 81.62 95 ARG A N 1
ATOM 750 C CA . ARG A 1 95 ? -12.473 9.194 25.755 1.00 81.62 95 ARG A CA 1
ATOM 751 C C . ARG A 1 95 ? -13.562 9.978 26.483 1.00 81.62 95 ARG A C 1
ATOM 753 O O . ARG A 1 95 ? -13.453 10.158 27.683 1.00 81.62 95 ARG A O 1
ATOM 760 N N . GLY A 1 96 ? -14.593 10.437 25.773 1.00 72.44 96 GLY A N 1
ATOM 761 C CA . GLY A 1 96 ? -15.725 11.152 26.371 1.00 72.44 96 GLY A CA 1
ATOM 762 C C . GLY A 1 96 ? -16.746 10.257 27.085 1.00 72.44 96 GLY A C 1
ATOM 763 O O . GLY A 1 96 ? -17.695 10.784 27.649 1.00 72.44 96 GLY A O 1
ATOM 764 N N . MET A 1 97 ? -16.590 8.928 27.037 1.00 61.59 97 MET A N 1
ATOM 765 C CA . MET A 1 97 ? -17.406 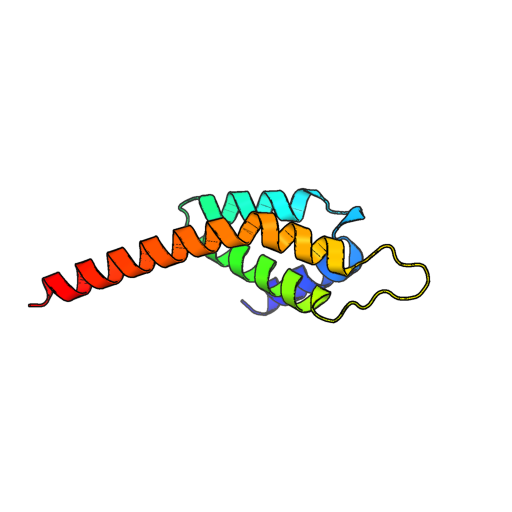7.967 27.799 1.00 61.59 97 MET A CA 1
ATOM 766 C C . MET A 1 97 ? -16.804 7.608 29.167 1.00 61.59 97 MET A C 1
ATOM 768 O O . MET A 1 97 ? -17.490 6.969 29.964 1.00 61.59 97 MET A O 1
ATOM 772 N N . ASP A 1 98 ? -15.550 7.992 29.423 1.00 58.91 98 ASP A N 1
ATOM 773 C CA . ASP A 1 98 ? -14.838 7.717 30.678 1.00 58.91 98 ASP A CA 1
ATOM 774 C C . ASP A 1 98 ? -14.964 8.865 31.715 1.00 58.91 98 ASP A C 1
ATOM 776 O O . ASP A 1 98 ? -14.507 8.697 32.848 1.00 58.91 98 ASP A O 1
ATOM 780 N N . ASP A 1 99 ? -15.602 9.988 31.347 1.00 48.34 99 ASP A N 1
ATOM 781 C CA . ASP A 1 99 ? -15.909 11.166 32.190 1.00 48.34 99 ASP A CA 1
ATOM 782 C C . ASP A 1 99 ? -17.413 11.248 32.533 1.00 48.34 99 ASP A C 1
ATOM 784 O O . ASP A 1 99 ? -17.745 11.637 33.681 1.00 48.34 99 ASP A O 1
#